Protein AF-A0A6N2M6M8-F1 (afdb_monomer)

Sequence (97 aa):
MNFLSPGFVDFLARFSKWQAFKLATVSGFAEPLGVVLVAYLFPSSLSPEILEGLLASVGGVMAFLTLHEMLPLAFDYAGQKQAVKAVFFGMAFMSAR

Organism: Salix viminalis (NCBI:txid40686)

Secondary structure (DSSP, 8-state):
--TT-HHHHHHHHTS-HHHHHHHHHHHHTHHHHHHHHHHHH--S---HHHHHHHHHHHHHHHHHHIIIIIHHHHHHHH-HHHHHHHHHHHHHHHT--

Mean predicted aligned error: 7.3 Å

Radius of gyration: 17.43 Å; Cα contacts (8 Å, |Δi|>4): 16; chains: 1; bounding box: 42×25×43 Å

Structure (mmCIF, N/CA/C/O backbone):
data_AF-A0A6N2M6M8-F1
#
_entry.id   AF-A0A6N2M6M8-F1
#
loop_
_atom_site.group_PDB
_atom_site.id
_atom_site.type_symbol
_atom_site.label_atom_id
_atom_site.label_alt_id
_atom_site.label_comp_id
_atom_site.label_asym_id
_atom_site.label_entity_id
_atom_site.label_seq_id
_atom_site.pdbx_PDB_ins_code
_atom_site.Cartn_x
_atom_site.Cartn_y
_atom_site.Cartn_z
_atom_site.occupancy
_atom_site.B_iso_or_equiv
_atom_site.auth_seq_id
_atom_site.auth_comp_id
_atom_site.auth_asym_id
_atom_site.auth_atom_id
_atom_site.pdbx_PDB_model_num
ATOM 1 N N . MET A 1 1 ? -14.319 10.169 -6.905 1.00 46.12 1 MET A N 1
ATOM 2 C CA . MET A 1 1 ? -15.331 9.168 -6.502 1.00 46.12 1 MET A CA 1
ATOM 3 C C . MET A 1 1 ? -15.214 9.009 -4.998 1.00 46.12 1 MET A C 1
ATOM 5 O O . MET A 1 1 ? -14.256 8.403 -4.555 1.00 46.12 1 MET A O 1
ATOM 9 N N . ASN A 1 2 ? -16.108 9.609 -4.207 1.00 46.47 2 ASN A N 1
ATOM 10 C CA . ASN A 1 2 ? -16.066 9.414 -2.756 1.00 46.47 2 ASN A CA 1
ATOM 11 C C . ASN A 1 2 ? -16.567 8.003 -2.444 1.00 46.47 2 ASN A C 1
ATOM 13 O O . ASN A 1 2 ? -17.762 7.735 -2.573 1.00 46.47 2 ASN A O 1
ATOM 17 N N . PHE A 1 3 ? -15.661 7.127 -2.009 1.00 57.31 3 PHE A N 1
ATOM 18 C CA . PHE A 1 3 ? -15.969 5.786 -1.488 1.00 57.31 3 PHE A CA 1
ATOM 19 C C . PHE A 1 3 ? -16.950 5.825 -0.292 1.00 57.31 3 PHE A C 1
ATOM 21 O O . PHE A 1 3 ? -17.504 4.806 0.098 1.00 57.31 3 PHE A O 1
ATOM 28 N N . LEU A 1 4 ? -17.194 7.017 0.265 1.00 55.06 4 LEU A N 1
ATOM 29 C CA . LEU A 1 4 ? -18.113 7.301 1.370 1.00 55.06 4 LEU A CA 1
ATOM 30 C C . LEU A 1 4 ? -19.487 7.838 0.923 1.00 55.06 4 LEU A C 1
ATOM 32 O O . LEU A 1 4 ? -20.280 8.265 1.757 1.00 55.06 4 LEU A O 1
ATOM 36 N N . SER A 1 5 ? -19.789 7.856 -0.382 1.00 61.19 5 SER A N 1
ATOM 37 C CA . SER A 1 5 ? -21.147 8.168 -0.843 1.00 61.19 5 SER A CA 1
ATOM 38 C C . SER A 1 5 ? -22.130 7.119 -0.300 1.00 61.19 5 SER A C 1
ATOM 40 O O . SER A 1 5 ? -21.865 5.924 -0.468 1.00 61.19 5 SER A O 1
ATOM 42 N N . PRO A 1 6 ? -23.272 7.519 0.293 1.00 62.50 6 PRO A N 1
ATOM 43 C CA . PRO A 1 6 ? -24.229 6.581 0.887 1.00 62.50 6 PRO A CA 1
ATOM 44 C C . PRO A 1 6 ? -24.663 5.477 -0.091 1.00 62.50 6 PRO A C 1
ATOM 46 O O . PRO A 1 6 ? -24.694 4.306 0.273 1.00 62.50 6 PRO A O 1
ATOM 49 N N . GLY A 1 7 ? -24.836 5.802 -1.378 1.00 70.06 7 GLY A N 1
ATOM 50 C CA . GLY A 1 7 ? -25.205 4.809 -2.394 1.00 70.06 7 GLY A CA 1
ATOM 51 C C . GLY A 1 7 ? -24.137 3.742 -2.684 1.00 70.06 7 GLY A C 1
ATOM 52 O O . GLY A 1 7 ? -24.472 2.650 -3.140 1.00 70.06 7 GLY A O 1
ATOM 53 N N . PHE A 1 8 ? -22.857 4.023 -2.420 1.00 68.62 8 PHE A N 1
ATOM 54 C CA . PHE A 1 8 ? -21.772 3.055 -2.601 1.00 68.62 8 PHE A CA 1
ATOM 55 C C . PHE A 1 8 ? -21.662 2.097 -1.407 1.00 68.62 8 PHE A C 1
ATOM 57 O O . PHE A 1 8 ? -21.486 0.892 -1.594 1.00 68.62 8 PHE A O 1
ATOM 64 N N . VAL A 1 9 ? -21.838 2.608 -0.187 1.00 66.81 9 VAL A N 1
ATOM 65 C CA . VAL A 1 9 ? -21.841 1.786 1.033 1.00 66.81 9 VAL A CA 1
ATOM 66 C C . VAL A 1 9 ? -23.026 0.819 1.020 1.00 66.81 9 VAL A C 1
ATOM 68 O O . VAL A 1 9 ? -22.842 -0.369 1.280 1.00 66.81 9 VAL A O 1
ATOM 71 N N . ASP A 1 10 ? -24.204 1.280 0.595 1.00 69.62 10 ASP A N 1
ATOM 72 C CA . ASP A 1 10 ? -25.388 0.431 0.429 1.00 69.62 10 ASP A CA 1
ATOM 73 C C . ASP A 1 10 ? -25.189 -0.637 -0.657 1.00 69.62 10 ASP A C 1
ATOM 75 O O . ASP A 1 10 ? -25.630 -1.778 -0.514 1.00 69.62 10 ASP A O 1
ATOM 79 N N . PHE A 1 11 ? -24.490 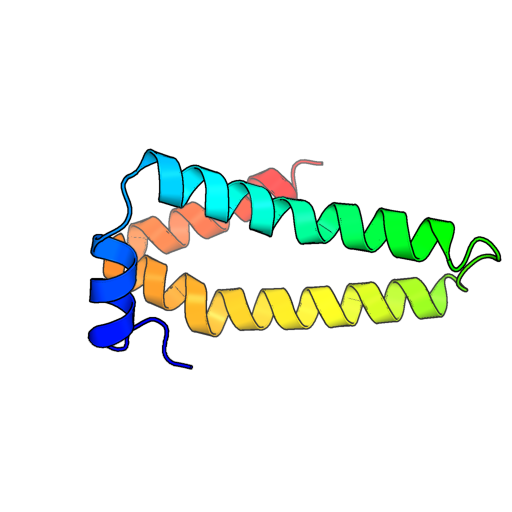-0.298 -1.748 1.00 70.62 11 PHE A N 1
ATOM 80 C CA . PHE A 1 11 ? -24.131 -1.258 -2.793 1.00 70.62 11 PHE A CA 1
ATOM 81 C C . PHE A 1 11 ? -23.213 -2.362 -2.253 1.00 70.62 11 PHE A C 1
ATOM 83 O O . PHE A 1 11 ? -23.470 -3.540 -2.510 1.00 70.62 11 PHE A O 1
ATOM 90 N N . LEU A 1 12 ? -22.180 -1.997 -1.485 1.00 68.88 12 LEU A N 1
ATOM 91 C CA . LEU A 1 12 ? -21.257 -2.955 -0.875 1.00 68.88 12 LEU A CA 1
ATOM 92 C C . LEU A 1 12 ? -21.918 -3.794 0.226 1.00 68.88 12 LEU A C 1
ATOM 94 O O . LEU A 1 12 ? -21.651 -4.992 0.315 1.00 68.88 12 LEU A O 1
ATOM 98 N N . ALA A 1 13 ? -22.824 -3.208 1.013 1.00 68.25 13 ALA A N 1
ATOM 99 C CA . ALA A 1 13 ? -23.552 -3.896 2.078 1.00 68.25 13 ALA A CA 1
ATOM 100 C C . ALA A 1 13 ? -24.457 -5.031 1.565 1.00 68.25 13 ALA A C 1
ATOM 102 O O . ALA A 1 13 ? -24.772 -5.956 2.314 1.00 68.25 13 ALA A O 1
ATOM 103 N N . ARG A 1 14 ? -24.847 -5.008 0.281 1.00 76.94 14 ARG A N 1
ATOM 104 C CA . ARG A 1 14 ? -25.598 -6.107 -0.351 1.00 76.94 14 ARG A CA 1
ATOM 105 C C . ARG A 1 14 ? -24.752 -7.346 -0.651 1.00 76.94 14 ARG A C 1
ATOM 107 O O . ARG A 1 14 ? -25.326 -8.403 -0.910 1.00 76.94 14 ARG A O 1
ATOM 114 N N . PHE A 1 15 ? -23.421 -7.254 -0.647 1.00 79.00 15 PHE A N 1
ATOM 115 C CA . PHE A 1 15 ? -22.572 -8.416 -0.905 1.00 79.00 15 PHE A CA 1
ATOM 116 C C . PHE A 1 15 ? -22.435 -9.291 0.338 1.00 79.00 15 PHE A C 1
ATOM 118 O O . PHE A 1 15 ? -22.180 -8.823 1.446 1.00 79.00 15 PHE A O 1
ATOM 125 N N . SER A 1 16 ? -22.526 -10.608 0.144 1.00 86.94 16 SER A N 1
ATOM 126 C CA . SER A 1 16 ? -22.138 -11.552 1.191 1.00 86.94 16 SER A CA 1
ATOM 127 C C . SER A 1 16 ? -20.635 -11.443 1.480 1.00 86.94 16 SER A C 1
ATOM 129 O O . SER A 1 16 ? -19.833 -11.167 0.584 1.00 86.94 16 SER A O 1
ATOM 131 N N . LYS A 1 17 ? -20.228 -11.730 2.725 1.00 84.94 17 LYS A N 1
ATOM 132 C CA . LYS A 1 17 ? -18.815 -11.704 3.164 1.00 84.94 17 LYS A CA 1
ATOM 133 C C . LYS A 1 17 ? -17.891 -12.482 2.214 1.00 84.94 17 LYS A C 1
ATOM 135 O O . LYS A 1 17 ? -16.788 -12.042 1.907 1.00 84.94 17 LYS A O 1
ATOM 140 N N . TRP A 1 18 ? -18.380 -13.610 1.697 1.00 88.81 18 TRP A N 1
ATOM 141 C CA . TRP A 1 18 ? -17.672 -14.447 0.729 1.00 88.81 18 TRP A CA 1
ATOM 142 C C . TRP A 1 18 ? -17.493 -13.795 -0.643 1.00 88.81 18 TRP A C 1
ATOM 144 O O . TRP A 1 18 ? -16.459 -13.989 -1.278 1.00 88.81 18 TRP A O 1
ATOM 154 N N . GLN A 1 19 ? -18.476 -13.032 -1.118 1.00 86.69 19 GLN A N 1
ATOM 155 C CA . GLN A 1 19 ? -18.355 -12.311 -2.384 1.00 86.69 19 GLN A CA 1
ATOM 156 C C . GLN A 1 19 ? -17.399 -11.128 -2.252 1.00 86.69 19 GLN A C 1
ATOM 158 O O . GLN A 1 19 ? -16.540 -10.965 -3.113 1.00 86.69 19 GLN A O 1
ATOM 163 N N . ALA A 1 20 ? -17.489 -10.366 -1.157 1.00 85.94 20 ALA A N 1
ATOM 164 C CA . ALA A 1 20 ? -16.569 -9.265 -0.884 1.00 85.94 20 ALA A CA 1
ATOM 165 C C . ALA A 1 20 ? -15.112 -9.755 -0.823 1.00 85.94 20 ALA A C 1
ATOM 167 O O . ALA A 1 20 ? -14.235 -9.171 -1.454 1.00 85.94 20 ALA A O 1
ATOM 168 N N . PHE A 1 21 ? -14.869 -10.888 -0.156 1.00 88.88 21 PHE A N 1
ATOM 169 C CA . PHE A 1 21 ? -13.548 -11.514 -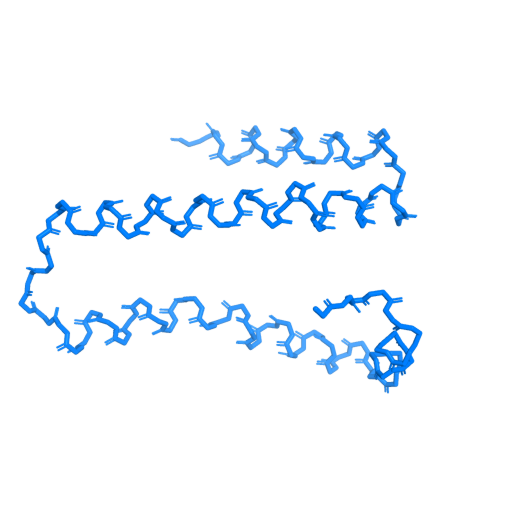0.113 1.00 88.88 21 PHE A CA 1
ATOM 170 C C . PHE A 1 21 ? -13.045 -11.944 -1.499 1.00 88.88 21 PHE A C 1
ATOM 172 O O . PHE A 1 21 ? -11.898 -11.668 -1.851 1.00 88.88 21 PHE A O 1
ATOM 179 N N . LYS A 1 22 ? -13.897 -12.590 -2.312 1.00 90.00 22 LYS A N 1
ATOM 180 C CA . LYS A 1 22 ? -13.542 -12.992 -3.684 1.00 90.00 22 LYS A CA 1
ATOM 181 C C . LYS A 1 22 ? -13.199 -11.787 -4.555 1.00 90.00 22 LYS A C 1
ATOM 183 O O . LYS A 1 22 ? -12.177 -11.819 -5.228 1.00 90.00 22 LYS A O 1
ATOM 188 N N . LEU A 1 23 ? -14.014 -10.732 -4.520 1.00 88.00 23 LEU A N 1
ATOM 189 C CA . LEU A 1 23 ? -13.748 -9.506 -5.274 1.00 88.00 23 LEU A CA 1
ATOM 190 C C . LEU A 1 23 ? -12.434 -8.849 -4.842 1.00 88.00 23 LEU A C 1
ATOM 192 O O . LEU A 1 23 ? -11.618 -8.550 -5.706 1.00 88.00 23 LEU A O 1
ATOM 196 N N . ALA A 1 24 ? -12.200 -8.700 -3.534 1.00 88.81 24 ALA A N 1
A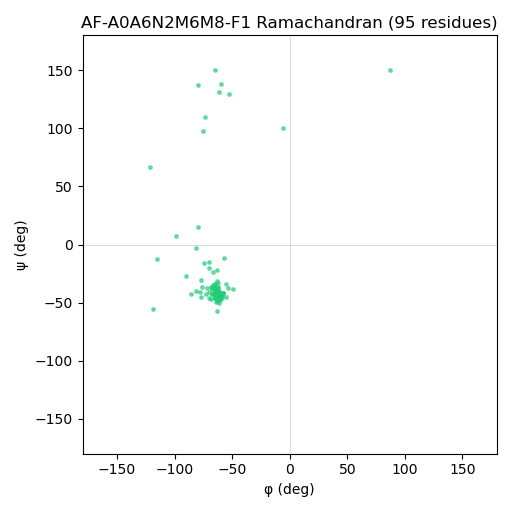TOM 197 C CA . ALA A 1 24 ? -10.965 -8.115 -3.008 1.00 88.81 24 ALA A CA 1
ATOM 198 C C . ALA A 1 24 ? -9.721 -8.944 -3.376 1.00 88.81 24 ALA A C 1
ATOM 200 O O . ALA A 1 24 ? -8.663 -8.403 -3.689 1.00 88.81 24 ALA A O 1
ATOM 201 N N . THR A 1 25 ? -9.856 -10.271 -3.382 1.00 91.69 25 THR A N 1
ATOM 202 C CA . THR A 1 25 ? -8.769 -11.175 -3.771 1.00 91.69 25 THR A CA 1
ATOM 203 C C . THR A 1 25 ? -8.473 -11.052 -5.265 1.00 91.69 25 THR A C 1
ATOM 205 O O . THR A 1 25 ? -7.317 -10.891 -5.644 1.00 91.69 25 THR A O 1
ATOM 208 N N . VAL A 1 26 ? -9.500 -11.068 -6.125 1.00 92.75 26 VAL A N 1
ATOM 209 C CA . VAL A 1 26 ? -9.324 -10.900 -7.578 1.00 92.75 26 VAL A CA 1
ATOM 210 C C . VAL A 1 26 ? -8.750 -9.521 -7.916 1.00 92.75 26 VAL A C 1
ATOM 212 O O . VAL A 1 26 ? -7.877 -9.438 -8.774 1.00 92.75 26 VAL A O 1
ATOM 215 N N . SER A 1 27 ? -9.165 -8.453 -7.225 1.00 89.75 27 SER A N 1
ATOM 216 C CA . SER A 1 27 ? -8.551 -7.134 -7.413 1.00 89.75 27 SER A CA 1
ATOM 217 C C . SER A 1 27 ? -7.094 -7.108 -6.957 1.00 89.75 27 SER A C 1
ATOM 219 O O . SER A 1 27 ? -6.267 -6.518 -7.640 1.00 89.75 27 SER A O 1
ATOM 221 N N . GLY A 1 28 ? -6.756 -7.792 -5.859 1.00 89.81 28 GLY A N 1
ATOM 222 C CA . GLY A 1 28 ? -5.370 -7.924 -5.401 1.00 89.81 28 GLY A CA 1
ATOM 223 C C . GLY A 1 28 ? -4.474 -8.668 -6.397 1.00 89.81 28 GLY A C 1
ATOM 224 O O . GLY A 1 28 ? -3.301 -8.344 -6.533 1.00 89.81 28 GLY A O 1
ATOM 225 N N . PHE A 1 29 ? -5.027 -9.614 -7.165 1.00 93.94 29 PHE A N 1
ATOM 226 C CA . PHE A 1 29 ? -4.298 -10.286 -8.246 1.00 93.94 29 PHE A CA 1
ATOM 227 C C . PHE A 1 29 ? -4.008 -9.388 -9.457 1.00 93.94 29 PHE A C 1
ATOM 229 O O . PHE A 1 29 ? -3.160 -9.747 -10.272 1.00 93.94 29 PHE A O 1
ATOM 236 N N . ALA A 1 30 ? -4.654 -8.227 -9.591 1.00 91.56 30 ALA A N 1
ATOM 237 C CA . ALA A 1 30 ? -4.414 -7.333 -10.722 1.00 91.56 30 ALA A CA 1
ATOM 238 C C . ALA A 1 30 ? -2.963 -6.820 -10.769 1.00 91.56 30 ALA A C 1
ATOM 240 O O . ALA A 1 30 ? -2.391 -6.728 -11.854 1.00 91.56 30 ALA A O 1
ATOM 241 N N . GLU A 1 31 ? -2.347 -6.552 -9.613 1.00 87.88 31 GLU A N 1
ATOM 242 C CA . GLU A 1 31 ? -0.957 -6.086 -9.523 1.00 87.88 31 GLU A CA 1
ATOM 243 C C . GLU A 1 31 ? 0.063 -7.113 -10.055 1.00 87.88 31 GLU A C 1
ATOM 245 O O . GLU A 1 31 ? 0.784 -6.791 -11.005 1.00 87.88 31 GLU A O 1
ATOM 250 N N . PRO A 1 32 ? 0.129 -8.364 -9.547 1.00 89.38 32 PRO A N 1
ATOM 251 C CA . PRO A 1 32 ? 1.063 -9.357 -10.073 1.00 89.38 32 PRO A CA 1
ATOM 252 C C . PRO A 1 32 ? 0.751 -9.742 -11.522 1.00 89.38 32 PRO A C 1
ATOM 254 O O . PRO A 1 32 ? 1.676 -9.968 -12.302 1.00 89.38 32 PRO A O 1
ATOM 257 N N . LEU A 1 33 ? -0.528 -9.777 -11.918 1.00 92.12 33 LEU A N 1
ATOM 258 C CA . LEU A 1 33 ? -0.900 -10.022 -13.313 1.00 92.12 33 LEU A CA 1
ATOM 259 C C . LEU A 1 33 ? -0.383 -8.920 -14.241 1.00 92.12 33 LEU A C 1
ATOM 261 O O . LEU A 1 33 ? 0.108 -9.233 -15.322 1.00 92.12 33 LEU A O 1
ATOM 265 N N . GLY A 1 34 ? -0.436 -7.655 -13.816 1.00 88.19 34 GLY A N 1
ATOM 266 C CA . GLY A 1 34 ? 0.133 -6.534 -14.561 1.00 88.19 34 GLY A CA 1
ATOM 267 C C . GLY A 1 34 ? 1.634 -6.705 -14.797 1.00 88.19 34 GLY A C 1
ATOM 268 O O . GLY A 1 34 ? 2.095 -6.563 -15.928 1.00 88.19 34 GLY A O 1
ATOM 269 N N . VAL A 1 35 ? 2.383 -7.100 -13.762 1.00 86.75 35 VAL A N 1
ATOM 270 C CA . VAL A 1 35 ? 3.829 -7.366 -13.873 1.00 86.75 35 VAL A CA 1
ATOM 271 C C . VAL A 1 35 ? 4.114 -8.502 -14.856 1.00 86.75 35 VAL A C 1
ATOM 273 O O . VAL A 1 35 ? 4.960 -8.351 -15.736 1.00 86.75 35 VAL A O 1
ATOM 276 N N . VAL A 1 36 ? 3.393 -9.623 -14.753 1.00 88.62 36 VAL A N 1
ATOM 277 C CA . VAL A 1 36 ? 3.563 -10.775 -15.658 1.00 88.62 36 VAL A CA 1
ATOM 278 C C . VAL A 1 36 ? 3.234 -10.400 -17.104 1.00 88.62 36 VAL A C 1
ATOM 280 O O . VAL A 1 36 ? 3.954 -10.786 -18.023 1.00 88.62 36 VAL A O 1
ATOM 283 N N . LEU A 1 37 ? 2.169 -9.626 -17.315 1.00 88.75 37 LEU A N 1
ATOM 284 C CA . LEU A 1 37 ? 1.729 -9.211 -18.643 1.00 88.75 37 LEU A CA 1
ATOM 285 C C . LEU A 1 37 ? 2.737 -8.257 -19.295 1.00 88.75 37 LEU A C 1
ATOM 287 O O . LEU A 1 37 ? 3.079 -8.439 -20.462 1.00 88.75 37 LEU A O 1
ATOM 291 N N . VAL A 1 38 ? 3.274 -7.298 -18.534 1.00 84.81 38 VAL A N 1
ATOM 292 C CA . VAL A 1 38 ? 4.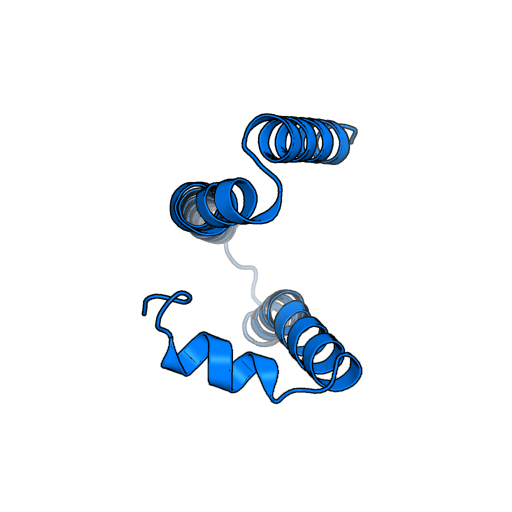346 -6.403 -18.998 1.00 84.81 38 VAL A CA 1
ATOM 293 C C . VAL A 1 38 ? 5.621 -7.189 -19.304 1.00 84.81 38 VAL A C 1
ATOM 295 O O . VAL A 1 38 ? 6.205 -6.985 -20.365 1.00 84.81 38 VAL A O 1
ATOM 298 N N . ALA A 1 39 ? 6.018 -8.128 -18.441 1.00 84.31 39 ALA A N 1
ATOM 299 C CA . ALA A 1 39 ? 7.189 -8.977 -18.670 1.00 84.31 39 ALA A CA 1
ATOM 300 C C . ALA A 1 39 ? 7.051 -9.856 -19.929 1.00 84.31 39 ALA A C 1
ATOM 302 O O . ALA A 1 39 ? 8.041 -10.114 -20.611 1.00 84.31 39 ALA A O 1
ATOM 303 N N . TYR A 1 40 ? 5.832 -10.296 -20.260 1.00 86.19 40 TYR A N 1
ATOM 304 C CA . TYR A 1 40 ? 5.556 -11.090 -21.460 1.00 86.19 40 TYR A CA 1
ATOM 305 C C . TYR A 1 40 ? 5.504 -10.247 -22.747 1.00 86.19 40 TYR A C 1
ATOM 307 O O . TYR A 1 40 ? 6.008 -10.680 -23.780 1.00 86.19 40 TYR A O 1
ATOM 315 N N . LEU A 1 41 ? 4.902 -9.052 -22.701 1.00 83.81 41 LEU A N 1
ATOM 316 C CA . LEU A 1 41 ? 4.774 -8.148 -23.856 1.00 83.81 41 LEU A CA 1
ATOM 317 C C . LEU A 1 41 ? 6.069 -7.392 -24.182 1.00 83.81 41 LEU A C 1
ATOM 319 O O . LEU A 1 41 ? 6.317 -7.090 -25.348 1.00 83.81 41 LEU A O 1
ATOM 323 N N . PHE A 1 42 ? 6.897 -7.112 -23.175 1.00 81.38 42 PHE A N 1
ATOM 324 C CA . PHE A 1 42 ? 8.174 -6.409 -23.312 1.00 81.38 42 PHE A CA 1
ATOM 325 C C . PHE A 1 42 ? 9.334 -7.277 -22.791 1.00 81.38 42 PHE A C 1
ATOM 327 O O . PHE A 1 42 ? 9.965 -6.930 -21.793 1.00 81.38 42 PHE A O 1
ATOM 334 N N . PRO A 1 43 ? 9.644 -8.408 -23.458 1.00 67.88 43 PRO A N 1
ATOM 335 C CA . PRO A 1 43 ? 10.747 -9.286 -23.059 1.00 67.88 43 PRO A CA 1
ATOM 336 C C . PRO A 1 43 ? 12.122 -8.650 -23.321 1.00 67.88 43 PRO A C 1
ATOM 338 O O . PRO A 1 43 ? 13.124 -9.057 -22.734 1.00 67.88 43 PRO A O 1
ATOM 341 N N . SER A 1 44 ? 12.177 -7.646 -24.201 1.00 63.53 44 SER A N 1
ATOM 342 C CA . SER A 1 44 ? 13.353 -6.819 -24.451 1.00 63.53 44 SER A CA 1
ATOM 343 C C . SER A 1 44 ? 13.521 -5.846 -23.288 1.00 63.53 44 SER A C 1
ATOM 345 O O . SER A 1 44 ? 12.838 -4.827 -23.244 1.00 63.53 44 SER A O 1
ATOM 347 N N . SER A 1 45 ? 14.391 -6.210 -22.346 1.00 63.78 45 SER A N 1
ATOM 348 C CA . SER A 1 45 ? 14.852 -5.455 -21.174 1.00 63.78 45 SER A CA 1
ATOM 349 C C . SER A 1 45 ? 14.357 -4.006 -21.110 1.00 63.78 45 SER A C 1
ATOM 351 O O . SER A 1 45 ? 14.924 -3.123 -21.757 1.00 63.78 45 SER A O 1
ATOM 353 N N . LEU A 1 46 ? 13.322 -3.751 -20.300 1.00 70.19 46 LEU A N 1
ATOM 354 C CA . LEU A 1 46 ? 13.017 -2.389 -19.859 1.00 70.19 46 LEU A CA 1
ATOM 355 C C . LEU A 1 46 ? 14.296 -1.801 -19.262 1.00 70.19 46 LEU A C 1
ATOM 357 O O . LEU A 1 46 ? 14.941 -2.458 -18.436 1.00 70.19 46 LEU A O 1
ATOM 361 N N . SER A 1 47 ? 14.691 -0.601 -19.700 1.00 80.69 47 SER A N 1
A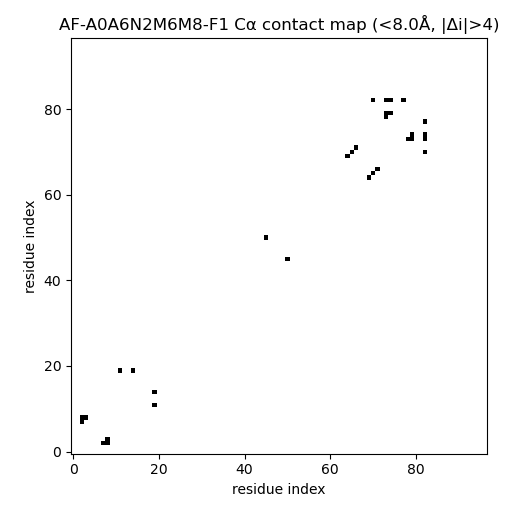TOM 362 C CA . SER A 1 47 ? 15.877 0.021 -19.121 1.00 80.69 47 SER A CA 1
ATOM 363 C C . SER A 1 47 ? 15.649 0.199 -17.614 1.00 80.69 47 SER A C 1
ATOM 365 O O . SER A 1 47 ? 14.535 0.552 -17.201 1.00 80.69 47 SER A O 1
ATOM 367 N N . PRO A 1 48 ? 16.668 -0.074 -16.780 1.00 82.88 48 PRO A N 1
ATOM 368 C CA . PRO A 1 48 ? 16.527 0.000 -15.329 1.00 82.88 48 PRO A CA 1
ATOM 369 C C . PRO A 1 48 ? 16.028 1.379 -14.881 1.00 82.88 48 PRO A C 1
ATOM 371 O O . PRO A 1 48 ? 15.181 1.458 -14.001 1.00 82.88 48 PRO A O 1
ATOM 374 N N . GLU A 1 49 ? 16.422 2.448 -15.575 1.00 87.44 49 GLU A N 1
ATOM 375 C CA . GLU A 1 49 ? 15.969 3.815 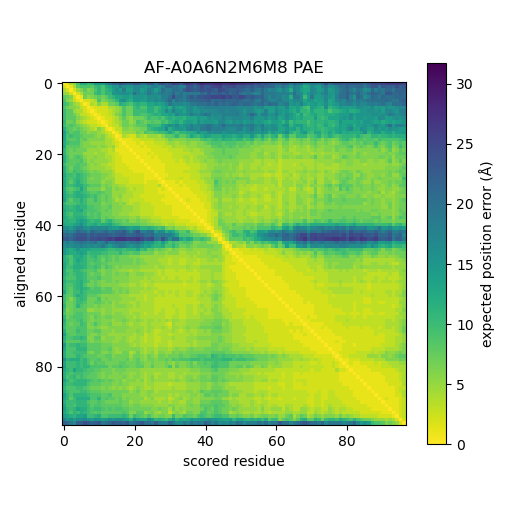-15.293 1.00 87.44 49 GLU A CA 1
ATOM 376 C C . GLU A 1 49 ? 14.456 4.001 -15.496 1.00 87.44 49 GLU A C 1
ATOM 378 O O . GLU A 1 49 ? 13.793 4.666 -14.699 1.00 87.44 49 GLU A O 1
ATOM 383 N N . ILE A 1 50 ? 13.881 3.407 -16.550 1.00 86.44 50 ILE A N 1
ATOM 384 C CA . ILE A 1 50 ? 12.437 3.488 -16.813 1.00 86.44 50 ILE A CA 1
ATOM 385 C C . ILE A 1 50 ? 11.673 2.677 -15.766 1.00 86.44 50 ILE A C 1
ATOM 387 O O . ILE A 1 50 ? 10.637 3.128 -15.277 1.00 86.44 50 ILE A O 1
ATOM 391 N N . LEU A 1 51 ? 12.181 1.497 -15.401 1.00 86.25 51 LEU A N 1
ATOM 392 C CA . LEU A 1 51 ? 11.559 0.656 -14.383 1.00 86.25 51 LEU A CA 1
ATOM 393 C C . LEU A 1 51 ? 11.587 1.329 -13.005 1.00 86.25 51 LEU A C 1
ATOM 395 O O . LEU A 1 51 ? 10.558 1.382 -12.336 1.00 86.25 51 LEU A O 1
ATOM 399 N N . GLU A 1 52 ? 12.727 1.888 -12.603 1.00 89.62 52 GLU A N 1
ATOM 400 C CA . GLU A 1 52 ? 12.872 2.656 -11.364 1.00 89.62 52 GLU A CA 1
ATOM 401 C C . GLU A 1 52 ? 11.949 3.879 -11.351 1.00 89.62 52 GLU A C 1
ATOM 403 O O . GLU A 1 52 ? 11.247 4.106 -10.366 1.00 89.62 52 GLU A O 1
ATOM 408 N N . GLY A 1 53 ? 11.870 4.624 -12.460 1.00 91.69 53 GLY A N 1
ATOM 409 C CA . GLY A 1 53 ? 10.959 5.762 -12.600 1.00 91.69 53 GLY A CA 1
ATOM 410 C C . GLY A 1 53 ? 9.483 5.366 -12.483 1.00 91.69 53 GLY A C 1
ATOM 411 O O . GLY A 1 53 ? 8.711 6.029 -11.785 1.00 91.69 53 GLY A O 1
ATOM 412 N N . LEU A 1 54 ? 9.085 4.253 -13.106 1.00 89.31 54 LEU A N 1
ATOM 413 C CA . LEU A 1 54 ? 7.730 3.708 -12.994 1.00 89.31 54 LEU A CA 1
ATOM 414 C C . LEU A 1 54 ? 7.421 3.268 -11.561 1.00 89.31 54 LEU A C 1
ATOM 416 O O . LEU A 1 54 ? 6.399 3.680 -11.012 1.00 89.31 54 LEU A O 1
ATOM 420 N N . LEU A 1 55 ? 8.306 2.494 -10.930 1.00 90.06 55 LEU A N 1
ATOM 421 C CA . LEU A 1 55 ? 8.133 2.040 -9.548 1.00 90.06 55 LEU A CA 1
ATOM 422 C C . LEU A 1 55 ? 8.068 3.217 -8.567 1.00 90.06 55 LEU A C 1
ATOM 424 O O . LEU A 1 55 ? 7.208 3.225 -7.688 1.00 90.06 55 LEU A O 1
ATOM 428 N N . ALA A 1 56 ? 8.905 4.242 -8.750 1.00 94.38 56 ALA A N 1
ATOM 429 C CA . ALA A 1 56 ? 8.855 5.466 -7.956 1.00 94.38 56 ALA A CA 1
ATOM 430 C C . ALA A 1 56 ? 7.517 6.203 -8.130 1.00 94.38 56 ALA A C 1
ATOM 432 O O . ALA A 1 56 ? 6.920 6.641 -7.145 1.00 94.38 56 ALA A O 1
ATOM 433 N N . SER A 1 57 ? 7.004 6.297 -9.362 1.00 94.31 57 SER A N 1
ATOM 434 C CA . SER A 1 57 ? 5.713 6.941 -9.628 1.00 94.31 57 SER A CA 1
ATOM 435 C C . SER A 1 57 ? 4.540 6.195 -8.979 1.00 94.31 57 SER A C 1
ATOM 437 O O . SER A 1 57 ? 3.723 6.810 -8.293 1.00 94.31 57 SER A O 1
ATOM 439 N N . VAL A 1 58 ? 4.489 4.865 -9.115 1.00 92.62 58 VAL A N 1
ATOM 440 C CA . VAL A 1 58 ? 3.446 4.020 -8.516 1.00 92.62 58 VAL A CA 1
ATOM 441 C C . VAL A 1 58 ? 3.537 4.063 -6.992 1.00 92.62 58 VAL A C 1
ATOM 443 O O . VAL A 1 58 ? 2.522 4.261 -6.327 1.00 92.62 58 VAL A O 1
ATOM 446 N N . GLY A 1 59 ? 4.748 3.971 -6.432 1.00 93.88 59 GLY A N 1
ATOM 447 C CA . GLY A 1 59 ? 4.981 4.116 -4.996 1.00 93.88 59 GLY A CA 1
ATOM 448 C C . GLY A 1 59 ? 4.494 5.464 -4.457 1.00 93.88 59 GLY A C 1
ATOM 449 O O . GLY A 1 59 ? 3.833 5.509 -3.420 1.00 93.88 59 GLY A O 1
ATOM 450 N N . GLY A 1 60 ? 4.735 6.553 -5.193 1.00 95.06 60 GLY A N 1
ATOM 451 C CA . GLY A 1 60 ? 4.236 7.886 -4.851 1.00 95.06 60 GLY A CA 1
ATOM 452 C C . GLY A 1 60 ? 2.706 7.969 -4.831 1.00 95.06 60 GLY A C 1
ATOM 453 O O . GLY A 1 60 ? 2.130 8.480 -3.869 1.00 95.06 60 GLY A O 1
ATOM 454 N N . VAL A 1 61 ? 2.036 7.418 -5.848 1.00 95.00 61 VAL A N 1
ATOM 455 C CA . VAL A 1 61 ? 0.563 7.366 -5.906 1.00 95.00 61 VAL A CA 1
ATOM 456 C C . VAL A 1 61 ? -0.006 6.542 -4.748 1.00 95.00 61 VAL A C 1
ATOM 458 O O . VAL A 1 61 ? -0.942 6.991 -4.087 1.00 95.00 61 VAL A O 1
ATOM 461 N N . MET A 1 62 ? 0.579 5.381 -4.444 1.00 93.50 62 MET A N 1
ATOM 462 C CA . MET A 1 62 ? 0.121 4.529 -3.340 1.00 93.50 62 MET A CA 1
ATOM 463 C C . MET A 1 62 ? 0.328 5.183 -1.971 1.00 93.50 62 MET A C 1
ATOM 465 O O . MET A 1 62 ? -0.549 5.091 -1.110 1.00 93.50 62 MET A O 1
ATOM 469 N N . ALA A 1 63 ? 1.439 5.898 -1.767 1.00 93.56 63 ALA A N 1
ATOM 470 C CA . ALA A 1 63 ? 1.670 6.668 -0.547 1.00 93.56 63 ALA A CA 1
ATOM 471 C C . ALA A 1 63 ? 0.634 7.791 -0.385 1.00 93.56 63 ALA A C 1
ATOM 473 O O . ALA A 1 63 ? 0.056 7.947 0.693 1.00 93.56 63 ALA A O 1
ATOM 474 N N . PHE A 1 64 ? 0.344 8.529 -1.462 1.00 94.31 64 PHE A N 1
ATOM 475 C CA . PHE A 1 64 ? -0.677 9.574 -1.454 1.00 94.31 64 PHE A CA 1
ATOM 476 C C . PHE A 1 64 ? -2.067 9.010 -1.133 1.00 94.31 64 PHE A C 1
ATOM 478 O O . PHE A 1 64 ? -2.710 9.494 -0.204 1.00 94.31 64 PHE A O 1
ATOM 485 N N . LEU A 1 65 ? -2.502 7.951 -1.826 1.00 92.12 65 LEU A N 1
ATOM 486 C CA . LEU A 1 65 ? -3.783 7.278 -1.568 1.00 92.12 65 LEU A CA 1
ATOM 487 C C . LEU A 1 65 ? -3.879 6.757 -0.130 1.00 92.12 65 LEU A C 1
ATOM 489 O O . LEU A 1 65 ? -4.906 6.914 0.532 1.00 92.12 65 LEU A O 1
ATOM 493 N N . THR A 1 66 ? -2.794 6.181 0.391 1.00 92.31 66 THR A N 1
ATOM 494 C CA . THR A 1 66 ? -2.766 5.676 1.767 1.00 92.31 66 THR A CA 1
ATOM 495 C C . THR A 1 66 ? -2.970 6.805 2.774 1.00 92.31 66 THR A C 1
ATOM 497 O O . THR A 1 66 ? -3.758 6.656 3.703 1.00 92.31 66 THR A O 1
ATOM 500 N N . LEU A 1 67 ? -2.303 7.947 2.591 1.00 92.62 67 LEU A N 1
ATOM 501 C CA . LEU A 1 67 ? -2.389 9.077 3.517 1.00 92.62 67 LEU A CA 1
ATOM 502 C C . LEU A 1 67 ? -3.693 9.873 3.388 1.00 92.62 67 LEU A C 1
ATOM 504 O O . LEU A 1 67 ? -4.210 10.337 4.401 1.00 92.62 67 LEU A O 1
ATOM 508 N N . HIS A 1 68 ? -4.218 10.037 2.173 1.00 91.69 68 HIS A N 1
ATOM 509 C CA . HIS A 1 68 ? -5.404 10.858 1.917 1.00 91.69 68 HIS A CA 1
ATOM 510 C C . HIS A 1 68 ? -6.727 10.100 2.002 1.00 91.69 68 HIS A C 1
ATOM 512 O O . HIS A 1 68 ? -7.744 10.721 2.300 1.00 91.69 68 HIS A O 1
ATOM 518 N N . GLU A 1 69 ? -6.741 8.793 1.745 1.00 89.31 69 GLU A N 1
ATOM 519 C CA . GLU A 1 69 ? -7.981 8.011 1.715 1.00 89.31 69 GLU A CA 1
ATOM 520 C C . GLU A 1 69 ? -7.980 6.908 2.773 1.00 89.31 69 GLU A C 1
ATOM 522 O O . GLU A 1 69 ? -8.867 6.873 3.627 1.00 89.31 69 GLU A O 1
ATOM 527 N N . MET A 1 70 ? -6.970 6.029 2.774 1.00 91.00 70 MET A N 1
ATOM 528 C CA . MET A 1 70 ? -6.980 4.856 3.661 1.00 91.00 70 MET A CA 1
ATOM 529 C C . MET A 1 70 ? -6.762 5.218 5.135 1.00 91.00 70 MET A C 1
ATOM 531 O O . MET A 1 70 ? -7.381 4.615 6.010 1.00 91.00 70 MET A O 1
ATOM 535 N N . LEU A 1 71 ? -5.903 6.195 5.432 1.00 93.19 71 LEU A N 1
ATOM 536 C CA . LEU A 1 71 ? -5.599 6.608 6.800 1.00 93.19 71 LEU A CA 1
ATOM 537 C C . LEU A 1 71 ? -6.781 7.336 7.469 1.00 93.19 71 LEU A C 1
ATOM 539 O O . LEU A 1 71 ? -7.123 6.948 8.588 1.00 93.19 71 LEU A O 1
ATOM 543 N N . PRO A 1 72 ? -7.460 8.309 6.822 1.00 91.38 72 PRO A N 1
ATOM 544 C CA . PRO A 1 72 ? -8.698 8.879 7.355 1.00 91.38 72 PRO A CA 1
ATOM 545 C C . PRO A 1 72 ? -9.775 7.816 7.566 1.00 91.38 72 PRO A C 1
ATOM 547 O O . PRO A 1 72 ? -10.384 7.770 8.629 1.00 91.38 72 PRO A O 1
ATOM 550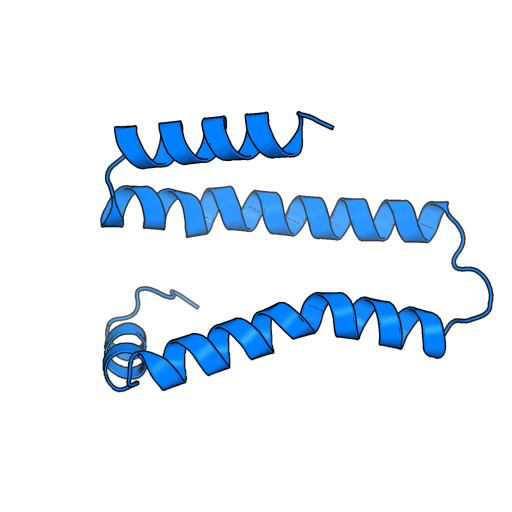 N N . LEU A 1 73 ? -9.927 6.883 6.618 1.00 89.69 73 LEU A N 1
ATOM 551 C CA . LEU A 1 73 ? -10.854 5.761 6.763 1.00 89.69 73 LEU A CA 1
ATOM 552 C C . LEU A 1 73 ? -10.511 4.898 7.989 1.00 89.69 73 LEU A C 1
ATOM 554 O O . LEU A 1 73 ? -11.390 4.528 8.762 1.00 89.69 73 LEU A O 1
ATOM 558 N N . ALA A 1 74 ? -9.232 4.600 8.216 1.00 91.31 74 ALA A N 1
ATOM 559 C CA . ALA A 1 74 ? -8.794 3.856 9.394 1.00 91.31 74 ALA A CA 1
ATOM 560 C C . ALA A 1 74 ? -9.056 4.627 10.701 1.00 91.31 74 ALA A C 1
ATOM 562 O O . ALA A 1 74 ? -9.375 4.011 11.722 1.00 91.31 74 ALA A O 1
ATOM 563 N N . PHE A 1 75 ? -8.951 5.959 10.684 1.00 94.00 75 PHE A N 1
ATOM 564 C CA . PHE A 1 75 ? -9.309 6.801 11.827 1.00 94.00 75 PHE A CA 1
ATOM 565 C C . PHE A 1 75 ? -10.806 6.757 12.121 1.00 94.00 75 PHE A C 1
ATOM 567 O O . PHE A 1 75 ? -11.163 6.605 13.288 1.00 94.00 75 PHE A O 1
ATOM 574 N N . ASP A 1 76 ? -11.649 6.800 11.092 1.00 91.75 76 ASP A N 1
ATOM 575 C CA . ASP A 1 76 ? -13.105 6.732 11.239 1.00 91.75 76 ASP A CA 1
ATOM 576 C C . ASP A 1 76 ? -13.577 5.353 11.731 1.00 91.75 76 ASP A C 1
ATOM 578 O O . ASP A 1 76 ? -14.477 5.267 12.564 1.00 91.75 76 ASP A O 1
ATOM 582 N N . TYR A 1 77 ? -12.953 4.265 11.261 1.00 88.00 77 TYR A N 1
ATOM 583 C CA . TYR A 1 77 ? -13.363 2.895 11.603 1.00 88.00 77 TYR A CA 1
ATOM 584 C C . TYR A 1 77 ? -12.759 2.350 12.908 1.00 88.00 77 TYR A C 1
ATOM 586 O O . TYR A 1 77 ? -13.458 1.677 13.665 1.00 88.00 77 TYR A O 1
ATOM 594 N N . ALA A 1 78 ? -11.467 2.578 13.171 1.00 90.50 78 ALA A N 1
ATOM 595 C CA . ALA A 1 78 ? -10.740 1.972 14.299 1.00 90.50 78 ALA A CA 1
ATOM 596 C C . ALA A 1 78 ? -10.248 2.995 15.342 1.00 90.50 78 ALA A C 1
ATOM 598 O O . ALA A 1 78 ? -9.830 2.628 16.444 1.00 90.50 78 ALA A O 1
ATOM 599 N N . GLY A 1 79 ? -10.291 4.288 15.015 1.00 91.62 79 GLY A N 1
ATOM 600 C CA . GLY A 1 79 ? -9.801 5.364 15.867 1.00 91.62 79 GLY A CA 1
ATOM 601 C C . GLY A 1 79 ? -8.308 5.662 15.691 1.00 91.62 79 GLY A C 1
ATOM 602 O O . GLY A 1 79 ? -7.471 4.793 15.428 1.00 91.62 79 GLY A O 1
ATOM 603 N N . GLN A 1 80 ? -7.951 6.928 15.915 1.00 91.94 80 GLN A N 1
ATOM 604 C CA . GLN A 1 80 ? -6.627 7.488 15.620 1.00 91.94 80 GLN A CA 1
ATOM 605 C C . GLN A 1 80 ? -5.464 6.724 16.280 1.00 91.94 80 GLN A C 1
ATOM 607 O O . GLN A 1 80 ? -4.470 6.407 15.631 1.00 91.94 80 GLN A O 1
ATOM 612 N N . LYS A 1 81 ? -5.588 6.369 17.568 1.00 91.81 81 LYS A N 1
ATOM 613 C CA . LYS A 1 81 ? -4.517 5.673 18.309 1.00 91.81 81 LYS A CA 1
ATOM 614 C C . LYS A 1 81 ? -4.241 4.265 17.775 1.00 91.81 81 LYS A C 1
ATOM 616 O O . LYS A 1 81 ? -3.092 3.833 17.810 1.00 91.81 81 LYS A O 1
ATOM 621 N N . GLN A 1 82 ? -5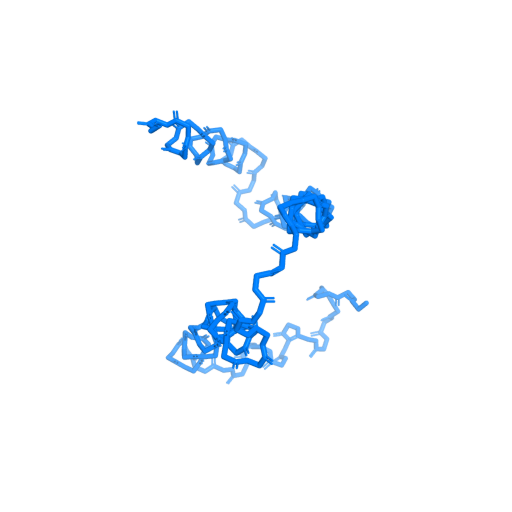.272 3.538 17.341 1.00 93.31 82 GLN A N 1
ATOM 622 C CA . GLN A 1 82 ? -5.114 2.170 16.841 1.00 93.31 82 GLN A CA 1
ATOM 623 C C . GLN A 1 82 ? -4.556 2.172 15.421 1.00 93.31 82 GLN A C 1
ATOM 625 O O . GLN A 1 82 ? -3.587 1.467 15.151 1.00 93.31 82 GLN A O 1
ATOM 630 N N . ALA A 1 83 ? -5.101 3.026 14.555 1.00 94.06 83 ALA A N 1
ATOM 631 C CA . ALA A 1 83 ? -4.639 3.175 13.182 1.00 94.06 83 ALA A CA 1
ATOM 632 C C . ALA A 1 83 ? -3.163 3.598 13.106 1.00 94.06 83 ALA A C 1
ATOM 634 O O . ALA A 1 83 ? -2.385 2.962 12.403 1.00 94.06 83 ALA A O 1
ATOM 635 N N . VAL A 1 84 ? -2.737 4.596 13.893 1.00 93.75 84 VAL A N 1
ATOM 636 C CA . VAL A 1 84 ? -1.324 5.018 13.930 1.00 93.75 84 VAL A CA 1
ATOM 637 C C . VAL A 1 84 ? -0.416 3.871 14.388 1.00 93.75 84 VAL A C 1
ATOM 639 O O . VAL A 1 84 ? 0.603 3.607 13.755 1.00 93.75 84 VAL A O 1
ATOM 642 N N . LYS A 1 85 ? -0.793 3.135 15.443 1.00 94.56 85 LYS A N 1
ATOM 643 C CA . LYS A 1 85 ? -0.026 1.962 15.899 1.00 94.56 85 LYS A CA 1
ATOM 644 C C . LYS A 1 85 ? 0.081 0.884 14.821 1.00 94.56 85 LYS A C 1
ATOM 646 O O . LYS A 1 85 ? 1.164 0.341 14.634 1.00 94.56 85 LYS A O 1
ATOM 651 N N . ALA A 1 86 ? -1.012 0.591 14.118 1.00 93.75 86 ALA A N 1
ATOM 652 C CA . ALA A 1 86 ? -1.033 -0.394 13.040 1.00 93.75 86 ALA A CA 1
ATOM 653 C C . ALA A 1 86 ? -0.129 0.022 11.869 1.00 93.75 86 ALA A C 1
ATOM 655 O O . ALA A 1 86 ? 0.623 -0.802 11.359 1.00 93.75 86 ALA A O 1
ATOM 656 N N . VAL A 1 87 ? -0.141 1.305 11.500 1.00 93.38 87 VAL A N 1
ATOM 657 C CA . VAL A 1 87 ? 0.717 1.869 10.448 1.00 93.38 87 VAL A CA 1
ATOM 658 C C . VAL A 1 87 ? 2.201 1.758 10.814 1.00 93.38 87 VAL A C 1
ATOM 660 O O . VAL A 1 87 ? 2.987 1.244 10.021 1.00 93.38 87 VAL A O 1
ATOM 663 N N . PHE A 1 88 ? 2.593 2.164 12.027 1.00 93.31 88 PHE A N 1
ATOM 664 C CA . PHE A 1 88 ? 3.982 2.027 12.486 1.00 93.31 88 PHE A CA 1
ATOM 665 C C . PHE A 1 88 ? 4.420 0.566 12.598 1.00 93.31 88 PHE A C 1
ATOM 667 O O . PHE A 1 88 ? 5.537 0.231 12.212 1.00 93.31 88 PHE A O 1
ATOM 674 N N . PHE A 1 89 ? 3.546 -0.310 13.096 1.00 94.69 89 PHE A N 1
ATOM 675 C CA . PHE A 1 89 ? 3.827 -1.739 13.179 1.00 94.69 89 PHE A CA 1
ATOM 676 C C . PHE A 1 89 ? 4.014 -2.362 11.788 1.00 94.69 89 PHE A C 1
ATOM 678 O O . PHE A 1 89 ? 4.964 -3.112 11.577 1.00 94.69 89 PHE A O 1
ATOM 685 N N . GLY A 1 90 ? 3.159 -2.006 10.825 1.00 92.19 90 GLY A N 1
ATOM 686 C CA . GLY A 1 90 ? 3.270 -2.450 9.436 1.00 92.19 90 GLY A CA 1
ATOM 687 C C . GLY A 1 90 ? 4.569 -1.988 8.777 1.00 92.19 90 GLY A C 1
ATOM 688 O O . GLY A 1 90 ? 5.281 -2.806 8.199 1.00 92.19 90 GLY A O 1
ATOM 689 N N . MET A 1 91 ? 4.928 -0.709 8.936 1.00 92.81 91 MET A N 1
ATOM 690 C CA . MET A 1 91 ? 6.203 -0.179 8.437 1.00 92.81 91 MET A CA 1
ATOM 691 C C . MET A 1 91 ? 7.409 -0.882 9.067 1.00 92.81 91 MET A C 1
ATOM 693 O O . MET A 1 91 ? 8.328 -1.271 8.351 1.00 92.81 91 MET A O 1
ATOM 697 N N . ALA A 1 92 ? 7.398 -1.090 10.387 1.00 94.12 92 ALA A N 1
ATOM 698 C CA . ALA A 1 92 ? 8.472 -1.797 11.080 1.00 94.12 92 ALA A CA 1
ATOM 699 C C . ALA A 1 92 ? 8.619 -3.242 10.580 1.00 94.12 92 ALA A C 1
ATOM 701 O O . ALA A 1 92 ? 9.736 -3.704 10.384 1.00 94.12 92 ALA A O 1
ATOM 702 N N . PHE A 1 93 ? 7.506 -3.938 10.326 1.00 94.75 93 PHE A N 1
ATOM 703 C CA . PHE A 1 93 ? 7.522 -5.296 9.783 1.00 94.75 93 PHE A CA 1
ATOM 704 C C . PHE A 1 93 ? 8.035 -5.347 8.337 1.00 94.75 93 PHE A C 1
ATOM 706 O O . PHE A 1 93 ? 8.835 -6.218 8.005 1.00 94.75 93 PHE A O 1
ATOM 713 N N . MET A 1 94 ? 7.621 -4.408 7.481 1.00 90.19 94 MET A N 1
ATOM 714 C CA . MET A 1 94 ? 8.102 -4.319 6.094 1.00 90.19 94 MET A CA 1
ATOM 715 C C . MET A 1 94 ? 9.588 -3.951 6.018 1.00 90.19 94 MET A C 1
ATOM 717 O O . MET A 1 94 ? 10.287 -4.468 5.155 1.00 90.19 94 MET A O 1
ATOM 721 N N . SER A 1 95 ? 10.077 -3.116 6.940 1.00 92.38 95 SER A N 1
ATOM 722 C CA . SER A 1 95 ? 11.494 -2.745 7.059 1.00 92.38 95 SER A CA 1
ATOM 723 C C . SER A 1 95 ? 12.346 -3.781 7.807 1.00 92.38 95 SER A C 1
ATOM 725 O O . SER A 1 95 ? 13.551 -3.584 7.940 1.00 92.38 95 SER A O 1
ATOM 727 N N . ALA A 1 96 ? 11.754 -4.860 8.332 1.00 83.31 96 ALA A N 1
ATOM 728 C CA . ALA A 1 96 ? 12.476 -5.915 9.051 1.00 83.31 96 ALA A CA 1
ATOM 729 C C . ALA A 1 96 ? 13.182 -6.922 8.115 1.00 83.31 96 ALA A C 1
ATOM 731 O O . ALA A 1 96 ? 13.579 -8.005 8.550 1.00 83.31 96 ALA A O 1
ATOM 732 N N . ARG A 1 97 ? 13.338 -6.576 6.836 1.00 51.12 97 ARG A N 1
ATOM 733 C CA . ARG A 1 97 ? 14.143 -7.273 5.830 1.00 51.12 97 ARG A CA 1
ATOM 734 C C . ARG A 1 97 ? 15.038 -6.280 5.105 1.00 51.12 97 ARG A C 1
ATOM 736 O O . ARG A 1 97 ? 16.042 -6.767 4.544 1.00 51.12 97 ARG A O 1
#

Foldseek 3Di:
DPCPDPVNVVVVVPDDPVVVVVVVVVVVVVVVVVVVVCCVVCVPDDDVVVVVVVVVVVVVVVVCCCVPPVLVVCCVPPNDVVSVVVVVVVVCVVVPD

pLDDT: mean 84.95, std 11.72, range [46.12, 95.06]

Solvent-accessible surface area (backbone a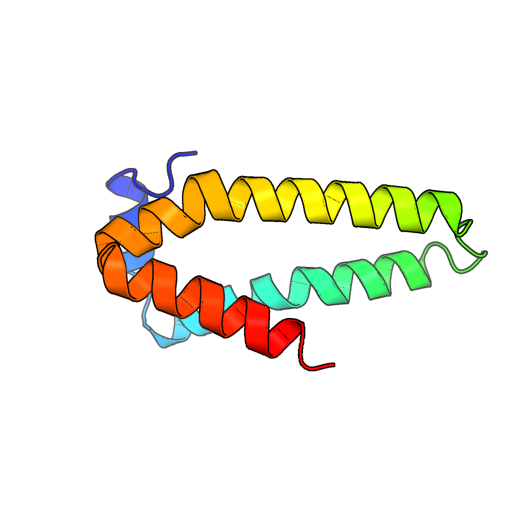toms only — not comparable to full-atom values): 5597 Å² total; per-residue (Å²): 132,69,81,79,39,69,74,52,49,58,59,56,68,71,50,52,73,70,53,52,49,51,52,55,50,56,58,60,47,48,59,63,50,49,54,54,51,47,50,67,76,47,69,72,74,70,54,66,68,60,51,52,52,50,51,52,52,53,50,51,52,52,52,49,46,42,64,71,49,52,45,55,49,33,31,74,75,65,30,60,74,52,37,53,52,51,51,55,50,48,52,53,59,67,66,71,112